Protein AF-A0AA42EAP5-F1 (afdb_monomer_lite)

Foldseek 3Di:
DPVVVVVVCCVVCVVVVVVVVVCVCVVCVCVVCVLAPDVDQAPAWADWDDWDPKIKIKGFNDLAAFDQDPVRFTWTKMKMAIDPDCVLQWPWKFKEKALDDDPDHDQRIFDDDNRITMGTYGDDPDDPQNIWTKMWTAGPVGDITMDTDRCCRHRVNNDDDPDD

pLDDT: mean 83.82, std 11.98, range [40.19, 95.81]

Radius of gyration: 23.16 Å; chains: 1; bounding box: 61×30×71 Å

Structure (mmCIF, N/CA/C/O backbone):
data_AF-A0AA42EAP5-F1
#
_entry.id   AF-A0AA42EAP5-F1
#
loop_
_atom_site.group_PDB
_atom_site.id
_atom_site.type_symbol
_atom_site.label_atom_id
_atom_site.label_alt_id
_atom_site.label_comp_id
_atom_site.label_asym_id
_atom_site.label_entity_id
_atom_site.label_seq_id
_atom_site.pdbx_PDB_ins_code
_atom_site.Cartn_x
_atom_site.Cartn_y
_atom_site.Cartn_z
_atom_site.occupancy
_atom_site.B_iso_or_equiv
_atom_site.auth_seq_id
_atom_site.auth_comp_id
_atom_site.auth_asym_id
_atom_site.auth_atom_id
_atom_site.pdbx_PDB_model_num
ATOM 1 N N . MET A 1 1 ? 39.721 9.979 -52.968 1.00 49.59 1 MET A N 1
ATOM 2 C CA . MET A 1 1 ? 39.169 8.649 -53.346 1.00 49.59 1 MET A CA 1
ATOM 3 C C . MET A 1 1 ? 38.695 7.793 -52.144 1.00 49.59 1 MET A C 1
ATOM 5 O O . MET A 1 1 ? 38.645 6.573 -52.257 1.00 49.59 1 MET A O 1
ATOM 9 N N . ARG A 1 2 ? 38.282 8.380 -51.002 1.00 55.50 2 ARG A N 1
ATOM 10 C CA . ARG A 1 2 ? 37.823 7.635 -49.799 1.00 55.50 2 ARG A CA 1
ATOM 11 C C . ARG A 1 2 ? 36.290 7.606 -49.622 1.00 55.50 2 ARG A C 1
ATOM 13 O O . ARG A 1 2 ? 35.770 6.704 -48.969 1.00 55.50 2 ARG A O 1
ATOM 20 N N . ASP A 1 3 ? 35.559 8.497 -50.290 1.00 59.34 3 ASP A N 1
ATOM 21 C CA . ASP A 1 3 ? 34.136 8.767 -49.996 1.00 59.34 3 ASP A CA 1
ATOM 22 C C . ASP A 1 3 ? 33.163 7.745 -50.610 1.00 59.34 3 ASP A C 1
ATOM 24 O O . ASP A 1 3 ? 32.084 7.471 -50.075 1.00 59.34 3 ASP A O 1
ATOM 28 N N . GLY A 1 4 ? 33.559 7.115 -51.722 1.00 62.12 4 GLY A N 1
ATOM 29 C CA . GLY A 1 4 ? 32.735 6.131 -52.432 1.00 62.12 4 GLY A CA 1
ATOM 30 C C . GLY A 1 4 ? 32.581 4.801 -51.685 1.00 62.12 4 GLY A C 1
ATOM 31 O O . GLY A 1 4 ? 31.512 4.190 -51.726 1.00 62.12 4 GLY A O 1
ATOM 32 N N . ARG A 1 5 ? 33.622 4.365 -50.959 1.00 68.94 5 ARG A N 1
ATOM 33 C CA . ARG A 1 5 ? 33.595 3.135 -50.147 1.00 68.94 5 ARG A CA 1
ATOM 34 C C . ARG A 1 5 ? 32.702 3.306 -48.921 1.00 68.94 5 ARG A C 1
ATOM 36 O O . ARG A 1 5 ? 31.860 2.446 -48.676 1.00 68.94 5 ARG A O 1
ATOM 43 N N . TRP A 1 6 ? 32.812 4.440 -48.228 1.00 70.19 6 TRP A N 1
ATOM 44 C CA . TRP A 1 6 ? 31.997 4.755 -47.051 1.00 70.19 6 TRP A CA 1
ATOM 45 C C . TRP A 1 6 ? 30.499 4.808 -47.375 1.00 70.19 6 TRP A C 1
ATOM 47 O O . TRP A 1 6 ? 29.697 4.143 -46.726 1.00 70.19 6 TRP A O 1
ATOM 57 N N . ARG A 1 7 ? 30.112 5.489 -48.463 1.00 72.62 7 ARG A N 1
ATOM 58 C CA . ARG A 1 7 ? 28.712 5.527 -48.927 1.00 72.62 7 ARG A CA 1
ATOM 59 C C . ARG A 1 7 ? 28.154 4.153 -49.317 1.00 72.62 7 ARG A C 1
ATOM 61 O O . ARG A 1 7 ? 26.952 3.925 -49.176 1.00 72.62 7 ARG A O 1
ATOM 68 N N . ARG A 1 8 ? 28.993 3.244 -49.827 1.00 72.00 8 ARG A N 1
ATOM 69 C CA . ARG A 1 8 ? 28.589 1.885 -50.232 1.00 72.00 8 ARG A CA 1
ATOM 70 C C . ARG A 1 8 ? 28.442 0.958 -49.019 1.00 72.00 8 ARG A C 1
ATOM 72 O O . ARG A 1 8 ? 27.458 0.227 -48.944 1.00 72.00 8 ARG A O 1
ATOM 79 N N . LEU A 1 9 ? 29.363 1.051 -48.057 1.00 74.62 9 LEU A N 1
ATOM 80 C CA . LEU A 1 9 ? 29.277 0.386 -46.750 1.00 74.62 9 LEU A CA 1
ATOM 81 C C . LEU A 1 9 ? 28.051 0.869 -45.959 1.00 74.62 9 LEU A C 1
ATOM 83 O O . LEU A 1 9 ? 27.274 0.046 -45.492 1.00 74.62 9 LEU A O 1
ATOM 87 N N . TRP A 1 10 ? 27.788 2.178 -45.920 1.00 76.75 10 TRP A N 1
ATOM 88 C CA . TRP A 1 10 ? 26.608 2.756 -45.264 1.00 76.75 10 TRP A CA 1
ATOM 89 C C . TRP A 1 10 ? 25.283 2.264 -45.864 1.00 76.75 10 TRP A C 1
ATOM 91 O O . TRP A 1 10 ? 24.391 1.813 -45.147 1.00 76.75 10 TRP A O 1
ATOM 101 N N . ARG A 1 11 ? 25.146 2.294 -47.198 1.00 72.25 11 ARG A N 1
ATOM 102 C CA . ARG A 1 11 ? 23.927 1.813 -47.872 1.00 72.25 11 ARG A CA 1
ATOM 103 C C . ARG A 1 11 ? 23.678 0.319 -47.683 1.00 72.25 11 ARG A C 1
ATOM 105 O O . ARG A 1 11 ? 22.520 -0.085 -47.719 1.00 72.25 11 ARG A O 1
ATOM 112 N N . ARG A 1 12 ? 24.732 -0.477 -47.492 1.00 73.50 12 ARG A N 1
ATOM 113 C CA . ARG A 1 12 ? 24.632 -1.913 -47.208 1.00 73.50 12 ARG A CA 1
ATOM 114 C C . ARG A 1 12 ? 24.284 -2.168 -45.739 1.00 7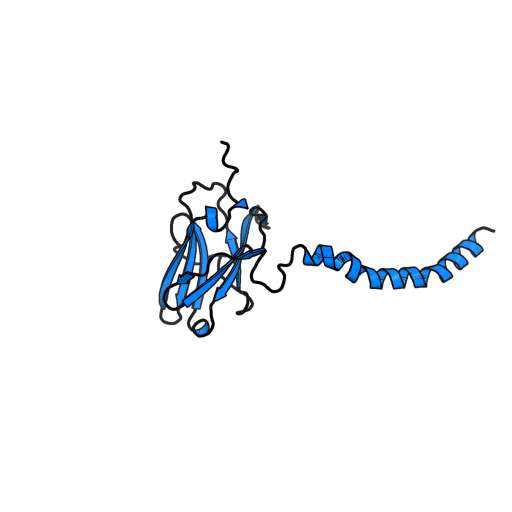3.50 12 ARG A C 1
ATOM 116 O O . ARG A 1 12 ? 23.416 -2.984 -45.460 1.00 73.50 12 ARG A O 1
ATOM 123 N N . SER A 1 13 ? 24.892 -1.423 -44.819 1.00 76.38 13 SER A N 1
ATOM 124 C CA . SER A 1 13 ? 24.732 -1.638 -43.377 1.00 76.38 13 SER A CA 1
ATOM 125 C C . SER A 1 13 ? 23.490 -0.992 -42.760 1.00 76.38 13 SER A C 1
ATOM 127 O O . SER A 1 13 ? 23.062 -1.423 -41.693 1.00 76.38 13 SER A O 1
ATOM 129 N N . ARG A 1 14 ? 22.847 -0.020 -43.425 1.00 79.94 14 ARG A N 1
ATOM 130 C CA . ARG A 1 14 ? 21.625 0.629 -42.904 1.00 79.94 14 ARG A CA 1
ATOM 131 C C . ARG A 1 14 ? 20.473 -0.346 -42.635 1.00 79.94 14 ARG A C 1
ATOM 133 O O . ARG A 1 14 ? 19.681 -0.104 -41.734 1.00 79.94 14 ARG A O 1
ATOM 140 N N . TYR A 1 15 ? 20.377 -1.442 -43.389 1.00 78.69 15 TYR A N 1
ATOM 141 C CA . TYR A 1 15 ? 19.328 -2.450 -43.195 1.00 78.69 15 TYR A CA 1
ATOM 142 C C . TYR A 1 15 ? 19.566 -3.280 -41.931 1.00 78.69 15 TYR A C 1
ATOM 144 O O . TYR A 1 15 ? 18.625 -3.559 -41.197 1.00 78.69 15 TYR A O 1
ATOM 152 N N . HIS A 1 16 ? 20.829 -3.586 -41.625 1.00 81.44 16 HIS A N 1
ATOM 153 C CA . HIS A 1 16 ? 21.208 -4.239 -40.373 1.00 81.44 16 HIS A CA 1
ATOM 154 C C . HIS A 1 16 ? 20.975 -3.321 -39.170 1.00 81.44 16 HIS A C 1
ATOM 156 O O . HIS A 1 16 ? 20.516 -3.791 -38.138 1.00 81.44 16 HIS A O 1
ATOM 162 N N . LEU A 1 17 ? 21.204 -2.012 -39.325 1.00 81.69 17 LEU A N 1
ATOM 163 C CA . LEU A 1 17 ? 20.927 -1.019 -38.283 1.00 81.69 17 LEU A CA 1
ATOM 164 C C . LEU A 1 17 ? 19.423 -0.914 -37.971 1.00 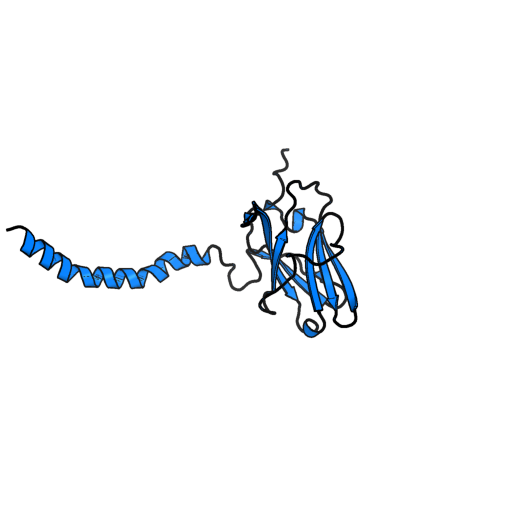81.69 17 LEU A C 1
ATOM 166 O O . LEU A 1 17 ? 19.045 -0.889 -36.807 1.00 81.69 17 LEU A O 1
ATOM 170 N N . ASN A 1 18 ? 18.563 -0.936 -38.998 1.00 83.31 18 ASN A N 1
ATOM 171 C CA . ASN A 1 18 ? 17.106 -1.002 -38.815 1.00 83.31 18 ASN A CA 1
ATOM 172 C C . ASN A 1 18 ? 16.664 -2.325 -38.168 1.00 83.31 18 ASN A C 1
ATOM 174 O O . ASN A 1 18 ? 15.819 -2.319 -37.280 1.00 83.31 18 ASN A O 1
ATOM 178 N N . GLY A 1 19 ? 17.267 -3.452 -38.562 1.00 84.81 19 GLY A N 1
ATOM 179 C CA . GLY A 1 19 ? 17.022 -4.743 -37.912 1.00 84.81 19 GLY A CA 1
ATOM 180 C C . GLY A 1 19 ? 17.423 -4.748 -36.433 1.00 84.81 19 GLY A C 1
ATOM 181 O O . GLY A 1 19 ? 16.729 -5.332 -35.611 1.00 84.81 19 GLY A O 1
ATOM 182 N N . LEU A 1 20 ? 18.495 -4.039 -36.074 1.00 87.31 20 LEU A N 1
ATOM 183 C CA . LEU A 1 20 ? 18.967 -3.927 -34.693 1.00 87.31 20 LEU A CA 1
ATOM 184 C C . LEU A 1 20 ? 17.993 -3.132 -33.808 1.00 87.31 20 LEU A C 1
ATOM 186 O O . LEU A 1 20 ? 17.813 -3.476 -32.644 1.00 87.31 20 LEU A O 1
ATOM 190 N N . VAL A 1 21 ? 17.300 -2.132 -34.367 1.00 87.00 21 VAL A N 1
ATOM 191 C CA . VAL A 1 21 ? 16.227 -1.401 -33.665 1.00 87.00 21 VAL A CA 1
ATOM 192 C C . VAL A 1 21 ? 15.058 -2.327 -33.317 1.00 87.00 21 VAL A C 1
ATOM 194 O O . VAL A 1 21 ? 14.502 -2.213 -32.231 1.00 87.00 21 VAL A O 1
ATOM 197 N N . LEU A 1 22 ? 14.724 -3.293 -34.179 1.00 87.56 22 LEU A N 1
ATOM 198 C CA . LEU A 1 22 ? 13.678 -4.288 -33.897 1.00 87.56 22 LEU A CA 1
ATOM 199 C C . LEU A 1 22 ? 14.085 -5.295 -32.810 1.00 87.56 22 LEU A C 1
ATOM 201 O O . LEU A 1 22 ? 13.218 -5.891 -32.175 1.00 87.56 22 LEU A O 1
ATOM 205 N N . LEU A 1 23 ? 15.388 -5.470 -32.573 1.00 89.94 23 LEU A N 1
ATOM 206 C CA . LEU A 1 23 ? 15.915 -6.293 -31.481 1.00 89.94 23 LEU A CA 1
ATOM 207 C C . LEU A 1 23 ? 16.024 -5.525 -30.159 1.00 89.94 23 LEU A C 1
ATOM 209 O O . LEU A 1 23 ? 16.127 -6.154 -29.108 1.00 89.94 23 LEU A O 1
ATOM 213 N N . ALA A 1 24 ? 15.974 -4.190 -30.183 1.00 87.44 24 ALA A N 1
ATOM 214 C CA . ALA A 1 24 ? 16.073 -3.380 -28.974 1.00 87.44 24 ALA A CA 1
ATOM 215 C C . ALA A 1 24 ? 14.968 -3.701 -27.946 1.00 87.44 24 ALA A C 1
ATOM 217 O O . ALA A 1 24 ? 15.319 -3.894 -26.784 1.00 87.44 24 ALA A O 1
ATOM 218 N N . PRO A 1 25 ? 13.677 -3.866 -28.319 1.00 83.88 25 PRO A N 1
ATOM 219 C CA . PRO A 1 25 ? 12.647 -4.288 -27.376 1.00 83.88 25 PRO A CA 1
ATOM 220 C C . PRO A 1 25 ? 12.982 -5.611 -26.695 1.00 83.88 25 PRO A C 1
ATOM 222 O O . PRO A 1 25 ? 12.856 -5.678 -25.482 1.00 83.88 25 PRO A O 1
ATOM 225 N N . LEU A 1 26 ? 13.465 -6.618 -27.438 1.00 87.00 26 LEU A N 1
ATOM 226 C CA . LEU A 1 26 ? 13.849 -7.944 -26.924 1.00 87.00 26 LEU A CA 1
ATOM 227 C C . LEU A 1 26 ? 15.063 -7.889 -25.989 1.00 87.00 26 LEU A C 1
ATOM 229 O O . LEU A 1 26 ? 15.107 -8.587 -24.983 1.00 87.00 26 LEU A O 1
ATOM 233 N N . ALA A 1 27 ? 16.049 -7.050 -26.309 1.00 84.75 27 ALA A N 1
ATOM 234 C CA . ALA A 1 27 ? 17.242 -6.874 -25.487 1.00 84.75 27 ALA A CA 1
ATOM 235 C C . ALA A 1 27 ? 16.957 -6.085 -24.197 1.00 84.75 27 ALA A C 1
ATOM 237 O O . ALA A 1 27 ? 17.576 -6.339 -23.167 1.00 84.75 27 ALA A O 1
ATOM 238 N N . LEU A 1 28 ? 16.017 -5.138 -24.247 1.00 85.00 28 LEU A N 1
ATOM 239 C CA . LEU A 1 28 ? 15.630 -4.301 -23.112 1.00 85.00 28 LEU A CA 1
ATOM 240 C C . LEU A 1 28 ? 14.492 -4.907 -22.284 1.00 85.0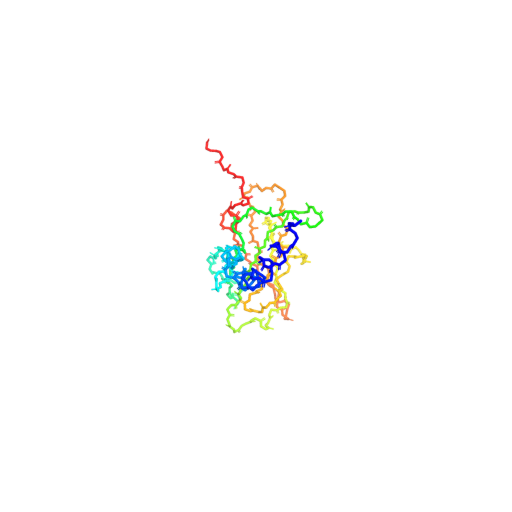0 28 LEU A C 1
ATOM 242 O O . LEU A 1 28 ? 14.312 -4.498 -21.141 1.00 85.00 28 LEU A O 1
ATOM 246 N N . THR A 1 29 ? 13.747 -5.890 -22.811 1.00 79.56 29 THR A N 1
ATOM 247 C CA . THR A 1 29 ? 12.641 -6.531 -22.075 1.00 79.56 29 THR A CA 1
ATOM 248 C C . THR A 1 29 ? 13.092 -7.104 -20.733 1.00 79.56 29 THR A C 1
ATOM 250 O O . THR A 1 29 ? 12.397 -6.860 -19.759 1.00 79.56 29 THR A O 1
ATOM 253 N N . PRO A 1 30 ? 14.232 -7.816 -20.619 1.00 74.12 30 PRO A N 1
ATOM 254 C CA . PRO A 1 30 ? 14.688 -8.350 -19.339 1.00 74.12 30 PRO A CA 1
ATOM 255 C C . PRO A 1 30 ? 14.962 -7.255 -18.307 1.00 74.12 30 PRO A C 1
ATOM 257 O O . PRO A 1 30 ? 14.622 -7.426 -17.147 1.00 74.12 30 PRO A O 1
ATOM 260 N N . VAL A 1 31 ? 15.523 -6.117 -18.731 1.00 75.06 31 VAL A N 1
ATOM 261 C CA . VAL A 1 31 ? 15.768 -4.960 -17.853 1.00 75.06 31 VAL A CA 1
ATOM 262 C C . VAL A 1 31 ? 14.449 -4.306 -17.446 1.00 75.06 31 VAL A C 1
ATOM 264 O O . VAL A 1 31 ? 14.251 -3.992 -16.280 1.00 75.06 31 VAL A O 1
ATOM 267 N N . TYR A 1 32 ? 13.525 -4.146 -18.394 1.00 64.50 32 TYR A N 1
ATOM 268 C CA . TYR A 1 32 ? 12.201 -3.579 -18.144 1.00 64.50 32 TYR A CA 1
ATOM 269 C C . TYR A 1 32 ? 11.343 -4.466 -17.232 1.00 64.50 32 TYR A C 1
ATOM 271 O O . TYR A 1 32 ? 10.608 -3.962 -16.391 1.00 64.50 32 TYR A O 1
ATOM 279 N N . LEU A 1 33 ? 11.439 -5.787 -17.389 1.00 66.06 33 LEU A N 1
ATOM 280 C CA . LEU A 1 33 ? 10.681 -6.762 -16.612 1.00 66.06 33 LEU A CA 1
ATOM 281 C C . LEU A 1 33 ? 11.348 -7.128 -15.284 1.00 66.06 33 LEU A C 1
ATOM 283 O O . LEU A 1 33 ? 10.659 -7.656 -14.422 1.00 66.06 33 LEU A O 1
ATOM 287 N N . ALA A 1 34 ? 12.641 -6.855 -15.087 1.00 63.47 34 ALA A N 1
ATOM 288 C CA . ALA A 1 34 ? 13.324 -7.139 -13.822 1.00 63.47 34 ALA A CA 1
ATOM 289 C C . ALA A 1 34 ? 12.691 -6.398 -12.631 1.00 63.47 34 ALA A C 1
ATOM 291 O O . ALA A 1 34 ? 12.661 -6.942 -11.531 1.00 63.47 34 ALA A O 1
ATOM 292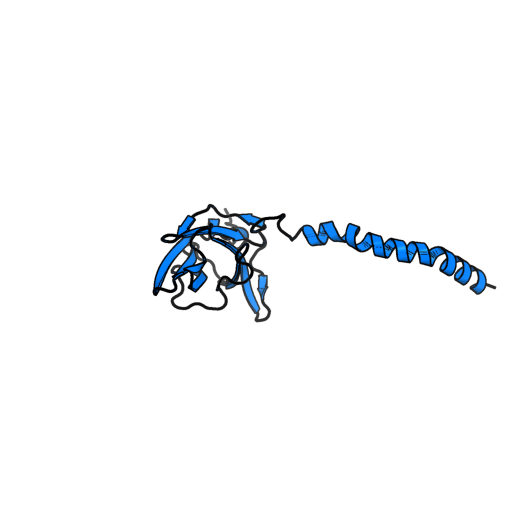 N N . ASP A 1 35 ? 12.147 -5.202 -12.875 1.00 54.72 35 ASP A N 1
ATOM 293 C CA . ASP A 1 35 ? 11.442 -4.379 -11.880 1.00 54.72 35 ASP A CA 1
ATOM 294 C C . ASP A 1 35 ? 9.912 -4.491 -11.967 1.00 54.72 35 ASP A C 1
ATOM 296 O O . ASP A 1 35 ? 9.186 -3.888 -11.175 1.00 54.72 35 ASP A O 1
ATOM 300 N N . GLN A 1 36 ? 9.392 -5.260 -12.928 1.00 54.00 36 GLN A N 1
ATOM 301 C CA . GLN A 1 36 ? 7.970 -5.565 -12.986 1.00 54.00 36 GLN A CA 1
ATOM 302 C C . GLN A 1 36 ? 7.751 -6.899 -12.281 1.00 54.00 36 GLN A C 1
ATOM 304 O O . GLN A 1 36 ? 8.217 -7.930 -12.769 1.00 54.00 36 GLN A O 1
ATOM 309 N N . PRO A 1 37 ? 7.016 -6.936 -11.161 1.00 52.00 37 PRO A N 1
ATOM 310 C CA . PRO A 1 37 ? 6.572 -8.211 -10.644 1.00 52.00 37 PRO A CA 1
ATOM 311 C C . PRO A 1 37 ? 5.768 -8.895 -11.757 1.00 52.00 37 PRO A C 1
ATOM 313 O O . PRO A 1 37 ? 4.788 -8.342 -12.262 1.00 52.00 37 PRO A O 1
ATOM 316 N N . VAL A 1 38 ? 6.236 -10.077 -12.176 1.00 49.66 38 VAL A N 1
ATOM 317 C CA . VAL A 1 38 ? 5.472 -11.101 -12.916 1.00 49.66 38 VAL A CA 1
ATOM 318 C C . VAL A 1 38 ? 3.998 -11.070 -12.495 1.00 49.66 38 VAL A C 1
ATOM 320 O O . VAL A 1 38 ? 3.766 -10.786 -11.323 1.00 49.66 38 VAL A O 1
ATOM 323 N N . PRO A 1 39 ? 3.011 -11.356 -13.378 1.00 56.34 39 PRO A N 1
ATOM 324 C CA . PRO A 1 39 ? 1.582 -11.142 -13.108 1.00 56.34 39 PRO A CA 1
ATOM 325 C C . PRO A 1 39 ? 1.214 -11.491 -11.661 1.00 56.34 39 PRO A C 1
ATOM 327 O O . PRO A 1 39 ? 1.171 -12.655 -11.271 1.00 56.34 39 PRO A O 1
ATOM 330 N N . GLY A 1 40 ? 1.066 -10.444 -10.850 1.00 69.88 40 GLY A N 1
ATOM 331 C CA . GLY A 1 40 ? 1.265 -10.522 -9.410 1.00 69.88 40 GLY A CA 1
ATOM 332 C C . GLY A 1 40 ? 1.196 -9.133 -8.782 1.00 69.88 40 GLY A C 1
ATOM 333 O O . GLY A 1 40 ? 1.315 -8.109 -9.455 1.00 69.88 40 GLY A O 1
ATOM 334 N N . LEU A 1 41 ? 0.910 -9.097 -7.484 1.00 82.81 41 LEU A N 1
ATOM 335 C CA . LEU A 1 41 ? 0.568 -7.863 -6.782 1.00 82.81 41 LEU A CA 1
ATOM 336 C C . LEU A 1 41 ? 1.794 -6.948 -6.589 1.00 82.81 41 LEU A C 1
ATOM 338 O O . LEU A 1 41 ? 1.693 -5.733 -6.738 1.00 82.81 41 LEU A O 1
ATOM 342 N N . GLY A 1 42 ? 2.966 -7.533 -6.344 1.00 85.81 42 GLY A N 1
ATOM 343 C CA . GLY A 1 42 ? 4.213 -6.837 -6.034 1.00 85.81 42 GLY A CA 1
ATOM 344 C C . GLY A 1 42 ? 5.394 -7.810 -5.976 1.00 85.81 42 GLY A C 1
ATOM 345 O O . GLY A 1 42 ? 5.197 -9.018 -6.117 1.00 85.81 42 GLY A O 1
ATOM 346 N N . ALA A 1 43 ? 6.607 -7.298 -5.756 1.00 87.00 43 ALA A N 1
ATOM 347 C CA . ALA A 1 43 ? 7.819 -8.103 -5.588 1.00 87.00 43 ALA A CA 1
ATOM 348 C C . ALA A 1 43 ? 7.764 -9.014 -4.350 1.00 87.00 43 ALA A C 1
ATOM 350 O O . ALA A 1 43 ? 8.311 -10.117 -4.362 1.00 87.00 43 ALA A O 1
ATOM 351 N N . ARG A 1 44 ? 7.080 -8.578 -3.283 1.00 88.06 44 ARG A N 1
ATOM 352 C CA . ARG A 1 44 ? 6.888 -9.381 -2.072 1.00 88.06 44 ARG A CA 1
ATOM 353 C C . ARG A 1 44 ? 5.458 -9.287 -1.569 1.00 88.06 44 ARG A C 1
ATOM 355 O O . ARG A 1 44 ? 5.015 -8.232 -1.131 1.00 88.06 44 ARG A O 1
ATOM 362 N N . VAL A 1 45 ? 4.756 -10.415 -1.607 1.00 89.69 45 VAL A N 1
ATOM 363 C CA . VAL A 1 45 ? 3.375 -10.537 -1.131 1.00 89.69 45 VAL A CA 1
ATOM 364 C C . VAL A 1 45 ? 3.366 -10.819 0.369 1.00 89.69 45 VAL A C 1
ATOM 366 O O . VAL A 1 45 ? 4.074 -11.704 0.851 1.00 89.69 45 VAL A O 1
ATOM 369 N N . LEU A 1 46 ? 2.569 -10.050 1.101 1.00 90.38 46 LEU A N 1
ATOM 370 C CA . LEU A 1 46 ? 2.312 -10.236 2.523 1.00 90.38 46 LEU A CA 1
ATOM 371 C C . LEU A 1 46 ? 1.207 -11.281 2.722 1.00 90.38 46 LEU A C 1
ATOM 373 O O . LEU A 1 46 ? 0.342 -11.429 1.852 1.00 90.38 46 LEU A O 1
ATOM 377 N N . PRO A 1 47 ? 1.198 -11.992 3.863 1.00 89.19 47 PRO A N 1
ATOM 378 C CA . PRO A 1 47 ? 0.101 -12.871 4.226 1.00 89.19 47 PRO A CA 1
ATOM 379 C C . PRO A 1 47 ? -1.238 -12.143 4.136 1.00 89.19 47 PRO A C 1
ATOM 381 O O . PRO A 1 47 ? -1.382 -11.008 4.603 1.00 89.19 47 PRO A O 1
ATOM 384 N N . GLU A 1 48 ? -2.208 -12.822 3.536 1.00 91.06 48 GLU A N 1
ATOM 385 C CA . GLU A 1 48 ? -3.577 -12.341 3.434 1.00 91.06 48 GLU A CA 1
ATOM 386 C C . GLU A 1 48 ? -4.172 -12.109 4.829 1.00 91.06 48 GLU A C 1
ATOM 388 O O . GLU A 1 48 ? -3.962 -12.905 5.749 1.00 91.06 48 GLU A O 1
ATOM 393 N N . ARG A 1 49 ? -4.908 -11.005 4.996 1.00 93.44 49 ARG A N 1
ATOM 394 C CA . ARG A 1 49 ? -5.583 -10.669 6.256 1.00 93.44 49 ARG A CA 1
ATOM 395 C C . ARG A 1 49 ? -7.008 -10.196 6.011 1.00 93.44 49 ARG A C 1
ATOM 397 O O . ARG A 1 49 ? -7.328 -9.645 4.958 1.00 93.44 49 ARG A O 1
ATOM 404 N N . ALA A 1 50 ? -7.860 -10.400 7.009 1.00 94.12 50 ALA A N 1
ATOM 405 C CA . ALA A 1 50 ? -9.204 -9.840 7.029 1.00 94.12 50 ALA A CA 1
ATOM 406 C C . ALA A 1 50 ? -9.178 -8.431 7.637 1.00 94.12 50 ALA A C 1
ATOM 408 O O . ALA A 1 50 ? -8.540 -8.221 8.663 1.00 94.12 50 ALA A O 1
ATOM 409 N N . VAL A 1 51 ? -9.897 -7.491 7.029 1.00 93.38 51 VAL A N 1
ATOM 410 C CA . VAL A 1 51 ? -10.150 -6.134 7.525 1.00 93.38 51 VAL A CA 1
ATOM 411 C C . VAL A 1 51 ? -11.660 -5.912 7.548 1.00 93.38 51 VAL A C 1
ATOM 413 O O . VAL A 1 51 ? -12.299 -5.658 6.526 1.00 93.38 51 VAL A O 1
ATOM 416 N N . GLY A 1 52 ? -12.258 -6.113 8.723 1.00 91.94 52 GLY A N 1
ATOM 417 C CA . GLY A 1 52 ? -13.712 -6.180 8.851 1.00 91.94 52 GLY A CA 1
ATOM 418 C C . GLY A 1 52 ? -14.303 -7.299 7.975 1.00 91.94 52 GLY A C 1
ATOM 419 O O . GLY A 1 52 ? -13.853 -8.440 8.078 1.00 91.94 52 GLY A O 1
ATOM 420 N N . PRO A 1 53 ? -15.290 -7.006 7.105 1.00 91.88 53 PRO A N 1
ATOM 421 C CA . PRO A 1 53 ? -15.905 -7.992 6.215 1.00 91.88 53 PRO A CA 1
ATOM 422 C C . PRO A 1 53 ? -15.118 -8.225 4.913 1.00 91.88 53 PRO A C 1
ATOM 424 O O . PRO A 1 53 ? -15.603 -8.935 4.031 1.00 91.88 53 PRO A O 1
ATOM 427 N N . PHE A 1 54 ? -13.962 -7.580 4.740 1.00 92.62 54 PHE A N 1
ATOM 428 C CA . PHE A 1 54 ? -13.146 -7.681 3.534 1.00 92.62 54 PHE A CA 1
ATOM 429 C C . PHE A 1 54 ? -11.905 -8.521 3.792 1.00 92.62 54 PHE A C 1
ATOM 431 O O . PHE A 1 54 ? -11.349 -8.510 4.886 1.00 92.62 54 PHE A O 1
ATOM 438 N N . THR A 1 55 ? -11.419 -9.175 2.747 1.00 92.81 55 THR A N 1
ATOM 439 C CA . THR A 1 55 ? -10.118 -9.838 2.755 1.00 92.81 55 THR A CA 1
ATOM 440 C C . THR A 1 55 ? -9.190 -9.093 1.814 1.00 92.81 55 THR A C 1
ATOM 442 O O . THR A 1 55 ? -9.598 -8.730 0.707 1.00 92.81 55 THR A O 1
ATOM 445 N N . VAL A 1 56 ? -7.961 -8.847 2.256 1.00 93.38 56 VAL A N 1
ATOM 446 C CA . VAL A 1 56 ? -6.959 -8.098 1.504 1.00 93.38 56 VAL A CA 1
ATOM 447 C C . VAL A 1 56 ? -5.669 -8.898 1.388 1.00 93.38 56 VAL A C 1
ATOM 449 O O . VAL A 1 56 ? -5.122 -9.403 2.370 1.00 93.38 56 VAL A O 1
ATOM 452 N N . THR A 1 57 ? -5.161 -8.973 0.165 1.00 92.69 57 THR A N 1
ATOM 453 C CA . THR A 1 57 ? -3.767 -9.308 -0.099 1.00 92.69 57 THR A CA 1
ATOM 454 C C . THR A 1 57 ? -3.017 -7.999 -0.321 1.00 92.69 57 THR A C 1
ATOM 456 O O . THR A 1 57 ? -3.459 -7.177 -1.125 1.00 92.69 57 THR A O 1
ATOM 459 N N . LEU A 1 58 ? -1.896 -7.802 0.371 1.00 93.75 58 LEU A N 1
ATOM 460 C CA . LEU A 1 58 ? -1.019 -6.638 0.224 1.00 93.75 58 LEU A CA 1
ATOM 461 C C . LEU A 1 58 ? 0.350 -7.095 -0.290 1.00 93.75 58 LEU A C 1
ATOM 463 O O . LEU A 1 58 ? 0.766 -8.220 -0.022 1.00 93.75 58 LEU A O 1
ATOM 467 N N . ALA A 1 59 ? 1.058 -6.250 -1.028 1.00 92.56 59 ALA A N 1
ATOM 468 C CA . ALA A 1 59 ? 2.414 -6.526 -1.472 1.00 92.56 59 ALA A CA 1
ATOM 469 C C . ALA A 1 59 ? 3.269 -5.260 -1.511 1.00 92.56 59 ALA A C 1
ATOM 471 O O . ALA A 1 59 ? 2.790 -4.185 -1.871 1.00 92.56 59 ALA A O 1
ATOM 472 N N . GLU A 1 60 ? 4.555 -5.412 -1.203 1.00 92.31 60 GLU A N 1
ATOM 473 C CA . GLU A 1 60 ? 5.574 -4.423 -1.548 1.00 92.31 60 GLU A CA 1
ATOM 474 C C . GLU A 1 60 ? 5.756 -4.437 -3.069 1.00 92.31 60 GLU A C 1
ATOM 476 O O . GLU A 1 60 ? 6.000 -5.500 -3.651 1.00 92.31 60 GLU A O 1
ATOM 481 N N . VAL A 1 61 ? 5.648 -3.280 -3.730 1.00 90.56 61 VAL A N 1
ATOM 482 C CA . VAL A 1 61 ? 5.874 -3.194 -5.185 1.00 90.56 61 VAL A CA 1
ATOM 483 C C . VAL A 1 61 ? 7.326 -3.527 -5.512 1.00 90.56 61 VAL A C 1
ATOM 485 O O . VAL A 1 61 ? 7.573 -4.293 -6.439 1.00 90.56 61 VAL A O 1
ATOM 488 N N . SER A 1 62 ? 8.257 -3.026 -4.698 1.00 87.56 62 SER A N 1
ATOM 489 C CA . SER A 1 62 ? 9.687 -3.318 -4.762 1.00 87.56 62 SER A CA 1
ATOM 490 C C . SER A 1 62 ? 10.214 -3.693 -3.379 1.00 87.56 62 SER A C 1
ATOM 492 O O . SER A 1 62 ? 9.795 -3.133 -2.364 1.00 87.56 62 SER A O 1
ATOM 494 N N . THR A 1 63 ? 11.172 -4.618 -3.335 1.00 87.81 63 THR A N 1
ATOM 495 C CA . THR A 1 63 ? 11.911 -4.959 -2.113 1.00 87.81 63 THR A CA 1
ATOM 496 C C . THR A 1 63 ? 13.034 -3.969 -1.806 1.00 87.81 63 THR A C 1
ATOM 498 O O . THR A 1 63 ? 13.734 -4.155 -0.815 1.00 87.81 63 THR A O 1
ATOM 501 N N . ALA A 1 64 ? 13.230 -2.920 -2.607 1.00 88.94 64 ALA A N 1
ATOM 502 C CA . ALA A 1 64 ? 14.187 -1.859 -2.310 1.00 88.94 64 ALA A CA 1
ATOM 503 C C . ALA A 1 64 ? 13.788 -1.048 -1.049 1.00 88.94 64 ALA A C 1
ATOM 505 O O . ALA A 1 64 ? 12.623 -1.086 -0.616 1.00 88.94 64 ALA A O 1
ATOM 506 N N . PRO A 1 65 ? 14.739 -0.320 -0.431 1.00 89.62 65 PRO A N 1
ATOM 507 C CA . PRO A 1 65 ? 14.429 0.671 0.598 1.00 89.62 65 PRO A CA 1
ATOM 508 C C . PRO A 1 65 ? 13.474 1.768 0.079 1.00 89.62 65 PRO A C 1
ATOM 510 O O . PRO A 1 65 ? 13.362 1.948 -1.136 1.00 89.62 65 PRO A O 1
ATOM 513 N N . PRO A 1 66 ? 12.802 2.528 0.970 1.00 92.00 66 PRO A N 1
ATOM 514 C CA . PRO A 1 66 ? 11.984 3.676 0.584 1.00 92.00 66 PRO A CA 1
ATOM 515 C C . PRO A 1 66 ? 12.773 4.652 -0.290 1.00 92.00 66 PRO A C 1
ATOM 517 O O . PRO A 1 66 ? 13.890 5.040 0.068 1.00 92.00 66 PRO A O 1
ATOM 520 N N . ARG A 1 67 ? 12.184 5.038 -1.421 1.00 91.31 67 ARG A N 1
ATOM 521 C CA . ARG A 1 67 ? 12.775 5.981 -2.375 1.00 91.31 67 ARG A CA 1
ATOM 522 C C . ARG A 1 67 ? 12.488 7.415 -1.948 1.00 91.31 67 ARG A C 1
ATOM 524 O O . ARG A 1 67 ? 11.511 7.673 -1.250 1.00 91.31 67 ARG A O 1
ATOM 531 N N . THR A 1 68 ? 13.316 8.346 -2.396 1.00 91.56 68 THR A N 1
ATOM 532 C CA . THR A 1 68 ? 13.012 9.775 -2.303 1.00 91.56 68 THR A CA 1
ATOM 533 C C . THR A 1 68 ? 11.986 10.136 -3.375 1.00 91.56 68 THR A C 1
ATOM 535 O O . THR A 1 68 ? 12.135 9.732 -4.532 1.00 91.56 68 THR A O 1
ATOM 538 N N . ASP A 1 69 ? 10.937 10.851 -2.990 1.00 87.44 69 ASP A N 1
ATOM 539 C CA . ASP A 1 69 ? 9.937 11.384 -3.907 1.00 87.44 69 ASP A CA 1
ATOM 540 C C . ASP A 1 69 ? 10.304 12.786 -4.411 1.00 87.44 69 ASP A C 1
ATOM 542 O O . ASP A 1 69 ? 11.305 13.367 -3.986 1.00 87.44 69 ASP A O 1
ATOM 546 N N . HIS A 1 70 ? 9.507 13.342 -5.324 1.00 84.75 70 HIS A N 1
ATOM 547 C CA . HIS A 1 70 ? 9.775 14.648 -5.937 1.00 84.75 70 HIS A CA 1
ATOM 548 C C . HIS A 1 70 ? 9.895 15.802 -4.926 1.00 84.75 70 HIS A C 1
ATOM 550 O O . HIS A 1 70 ? 10.687 16.715 -5.153 1.00 84.75 70 HIS A O 1
ATOM 556 N N . ASP A 1 71 ? 9.183 15.727 -3.799 1.00 85.38 71 ASP A N 1
ATOM 557 C CA . ASP A 1 71 ? 9.222 16.732 -2.725 1.00 85.38 71 ASP A CA 1
ATOM 558 C C . ASP A 1 71 ? 10.309 16.458 -1.671 1.00 85.38 71 ASP A C 1
ATOM 560 O O . ASP A 1 71 ? 10.367 17.113 -0.631 1.00 85.38 71 ASP A 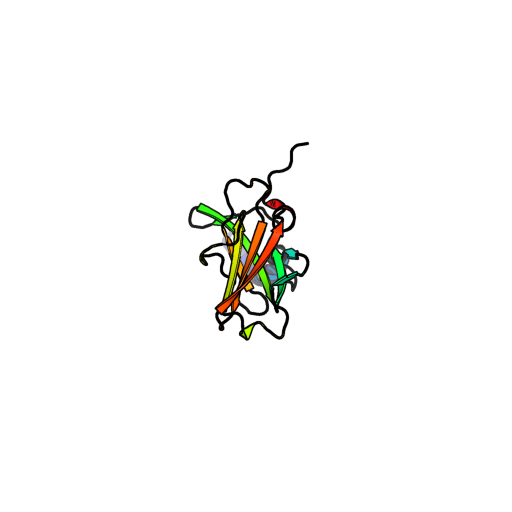O 1
ATOM 564 N N . GLY A 1 72 ? 11.186 15.479 -1.911 1.00 86.81 72 GLY A N 1
ATOM 565 C CA . GLY A 1 72 ? 12.262 15.104 -0.989 1.00 86.81 72 GLY A CA 1
ATOM 566 C C . GLY A 1 72 ? 11.826 14.184 0.157 1.00 86.81 72 GLY A C 1
ATOM 567 O O . GLY A 1 72 ? 12.681 13.680 0.884 1.00 86.81 72 GLY A O 1
ATOM 568 N N . GLY A 1 73 ? 10.524 13.912 0.297 1.00 89.38 73 GLY A N 1
ATOM 569 C CA . GLY A 1 73 ? 9.993 12.934 1.246 1.00 89.38 73 GLY A CA 1
ATOM 570 C C . GLY A 1 73 ? 10.415 11.502 0.908 1.00 89.38 73 GLY A C 1
ATOM 571 O O . GLY A 1 73 ? 10.716 11.178 -0.241 1.00 89.38 73 GLY A O 1
ATOM 572 N N . ARG A 1 74 ? 10.443 10.615 1.906 1.00 92.50 74 ARG A N 1
ATOM 573 C CA . ARG A 1 74 ? 10.665 9.180 1.679 1.00 92.50 74 ARG A CA 1
ATOM 574 C C . ARG A 1 74 ? 9.327 8.494 1.462 1.00 92.50 74 ARG A C 1
ATOM 576 O O . ARG A 1 74 ? 8.432 8.636 2.287 1.00 92.50 74 ARG A O 1
ATOM 583 N N . VAL A 1 75 ? 9.211 7.705 0.403 1.00 93.12 75 VAL A N 1
ATOM 584 C CA . VAL A 1 75 ? 7.990 6.964 0.071 1.00 93.12 75 VAL A CA 1
ATOM 585 C C . VAL A 1 75 ? 8.301 5.506 -0.231 1.00 93.12 75 VAL A C 1
ATOM 587 O O . VAL A 1 75 ? 9.366 5.162 -0.757 1.00 93.12 75 VAL A O 1
ATOM 590 N N . LYS A 1 76 ? 7.359 4.626 0.106 1.00 93.31 76 LYS A N 1
ATOM 591 C CA . LYS A 1 76 ? 7.405 3.218 -0.279 1.00 93.31 76 LYS A CA 1
ATOM 592 C C . LYS A 1 76 ? 6.102 2.808 -0.949 1.00 93.31 76 LYS A C 1
ATOM 594 O O . LYS A 1 76 ? 5.015 3.066 -0.440 1.00 93.31 76 LYS A O 1
ATOM 599 N N . ASP A 1 77 ? 6.244 2.154 -2.094 1.00 93.38 77 ASP A N 1
ATOM 600 C CA . ASP A 1 77 ? 5.123 1.806 -2.955 1.00 93.38 77 ASP A CA 1
ATOM 601 C C . ASP A 1 77 ? 4.558 0.432 -2.573 1.00 93.38 77 ASP A C 1
ATOM 603 O O . ASP A 1 77 ? 5.275 -0.578 -2.541 1.00 93.38 77 ASP A O 1
ATOM 607 N N . TYR A 1 78 ? 3.253 0.389 -2.322 1.00 94.38 78 TYR A N 1
ATOM 608 C CA . TYR A 1 78 ? 2.517 -0.840 -2.036 1.00 94.38 78 TYR A CA 1
ATOM 609 C C . TYR A 1 78 ? 1.435 -1.074 -3.074 1.00 94.38 78 TYR A C 1
ATOM 611 O O . TYR A 1 78 ? 0.929 -0.144 -3.705 1.00 94.38 78 TYR A O 1
ATOM 619 N N . ALA A 1 79 ? 1.074 -2.340 -3.232 1.00 93.94 79 ALA A N 1
ATOM 620 C CA . ALA A 1 79 ? -0.058 -2.752 -4.028 1.00 93.94 79 ALA A CA 1
ATOM 621 C C . ALA A 1 79 ? -0.999 -3.625 -3.204 1.00 93.94 79 ALA A C 1
ATOM 623 O O . ALA A 1 79 ? -0.549 -4.502 -2.469 1.00 93.94 79 ALA A O 1
ATOM 624 N N . ALA A 1 80 ? -2.302 -3.419 -3.351 1.00 93.75 80 ALA A N 1
ATOM 625 C CA . ALA A 1 80 ? -3.332 -4.153 -2.633 1.00 93.75 80 ALA A CA 1
ATOM 626 C C . ALA A 1 80 ? -4.383 -4.720 -3.586 1.00 93.75 80 ALA A C 1
ATOM 628 O O . ALA A 1 80 ? -4.706 -4.140 -4.626 1.00 93.75 80 ALA A O 1
ATOM 629 N N . ARG A 1 81 ? -4.946 -5.862 -3.207 1.00 91.88 81 ARG A N 1
ATOM 630 C CA . ARG A 1 81 ? -6.105 -6.454 -3.866 1.00 91.88 81 ARG A CA 1
ATOM 631 C C . ARG A 1 81 ? -7.081 -6.920 -2.805 1.00 91.88 81 ARG A C 1
ATOM 633 O O . ARG A 1 81 ? -6.726 -7.711 -1.936 1.00 91.88 81 ARG A O 1
ATOM 640 N N . PHE A 1 82 ? -8.314 -6.444 -2.909 1.00 91.56 82 PHE A N 1
ATOM 641 C CA . PHE A 1 82 ? -9.420 -6.935 -2.099 1.00 91.56 82 PHE A CA 1
ATOM 642 C C . PHE A 1 82 ? -10.076 -8.122 -2.807 1.00 91.56 82 PHE A C 1
ATOM 644 O O . PHE A 1 82 ? -10.317 -8.061 -4.017 1.00 91.56 82 PHE A O 1
ATOM 651 N N . CYS A 1 83 ? -10.354 -9.196 -2.069 1.00 81.50 83 CYS A N 1
ATOM 652 C CA . CYS A 1 83 ? -11.030 -10.374 -2.608 1.00 81.50 83 CYS A CA 1
ATOM 653 C C . CYS A 1 83 ? -12.434 -10.027 -3.138 1.00 81.50 83 CYS A C 1
ATOM 655 O O . CYS A 1 83 ? -13.079 -9.062 -2.708 1.00 81.50 83 CYS A O 1
ATOM 657 N N . ASP A 1 84 ? -12.893 -10.805 -4.120 1.00 66.00 84 ASP A N 1
ATOM 658 C CA . ASP A 1 84 ? -14.163 -10.573 -4.807 1.00 66.00 84 ASP A CA 1
ATOM 659 C C . ASP A 1 84 ? -15.362 -10.648 -3.843 1.00 66.00 84 ASP A C 1
ATOM 661 O O . ASP A 1 84 ? -15.396 -11.462 -2.925 1.00 66.00 84 ASP A O 1
ATOM 665 N N . GLY A 1 85 ? -16.361 -9.783 -4.061 1.00 66.44 85 GLY A N 1
ATOM 666 C CA . GLY A 1 85 ? -17.644 -9.819 -3.339 1.00 66.44 85 GLY A CA 1
ATOM 667 C C . GLY A 1 85 ? -17.928 -8.661 -2.376 1.00 66.44 85 GLY A C 1
ATOM 668 O O . GLY A 1 85 ? -19.020 -8.593 -1.823 1.00 66.44 85 GLY A O 1
ATOM 669 N N . GLY A 1 86 ? -17.001 -7.714 -2.193 1.00 74.75 86 GLY A N 1
ATOM 670 C CA . GLY A 1 86 ? -17.212 -6.594 -1.261 1.00 74.75 86 GLY A CA 1
ATOM 671 C C . GLY A 1 86 ? -16.662 -5.237 -1.691 1.00 74.75 86 GLY A C 1
ATOM 672 O O . GLY A 1 86 ? -17.127 -4.228 -1.169 1.00 74.75 86 GLY A O 1
ATOM 673 N N . ARG A 1 87 ? -15.731 -5.179 -2.655 1.00 81.50 87 ARG A N 1
ATOM 674 C CA . ARG A 1 87 ? -15.001 -3.944 -3.009 1.00 81.50 87 ARG A CA 1
ATOM 675 C C . ARG A 1 87 ? -15.883 -2.744 -3.364 1.00 81.50 87 ARG A C 1
ATOM 677 O O . ARG A 1 87 ? -15.518 -1.627 -3.044 1.00 81.50 87 ARG A O 1
ATOM 684 N N . GLY A 1 88 ? -17.057 -2.961 -3.964 1.00 86.81 88 GLY A N 1
ATOM 685 C CA . GLY A 1 88 ? -17.989 -1.874 -4.296 1.00 86.81 88 GLY A CA 1
ATOM 686 C C . GLY A 1 88 ? -18.567 -1.159 -3.069 1.00 86.81 88 GLY A C 1
ATOM 687 O O . GLY A 1 88 ? -19.088 -0.060 -3.199 1.00 86.81 88 GLY A O 1
ATOM 688 N N . ARG A 1 89 ? -18.456 -1.762 -1.878 1.00 91.81 89 ARG A N 1
ATOM 689 C CA . ARG A 1 89 ? -18.835 -1.142 -0.603 1.00 91.81 89 ARG A CA 1
ATOM 690 C C . ARG A 1 89 ? -17.721 -0.282 -0.012 1.00 91.81 89 ARG A C 1
ATOM 692 O O . ARG A 1 89 ? -18.008 0.484 0.899 1.00 91.81 89 ARG A O 1
ATOM 699 N N . ILE A 1 90 ? -16.489 -0.406 -0.505 1.00 93.12 90 ILE A N 1
ATOM 700 C CA . ILE A 1 90 ? -15.348 0.383 -0.041 1.00 93.12 90 ILE A CA 1
ATOM 701 C C . ILE A 1 90 ? -15.441 1.769 -0.676 1.00 93.12 90 ILE A C 1
ATOM 703 O O . ILE A 1 90 ? -15.517 1.897 -1.899 1.00 93.12 90 ILE A O 1
ATOM 707 N N . ARG A 1 91 ? -15.440 2.793 0.173 1.00 92.12 91 ARG A N 1
ATOM 708 C CA . ARG A 1 91 ? -15.376 4.199 -0.218 1.00 92.12 91 ARG A CA 1
ATOM 709 C C . ARG A 1 91 ? -13.930 4.651 -0.354 1.00 92.12 91 ARG A C 1
ATOM 711 O O . ARG A 1 91 ? -13.569 5.240 -1.367 1.00 92.12 91 ARG A O 1
ATOM 718 N N . THR A 1 92 ? -13.117 4.372 0.660 1.00 93.38 92 THR A N 1
ATOM 719 C CA . THR A 1 92 ? -11.681 4.650 0.642 1.00 93.38 92 THR A CA 1
ATOM 720 C C . THR A 1 92 ? -10.919 3.563 1.386 1.00 93.38 92 THR A C 1
ATOM 722 O O . THR A 1 92 ? -11.447 2.919 2.295 1.00 93.38 92 THR A O 1
ATOM 725 N N . ALA A 1 93 ? -9.676 3.343 0.977 1.00 94.69 93 ALA A N 1
ATOM 726 C CA . ALA A 1 93 ? -8.739 2.497 1.688 1.00 94.69 93 ALA A CA 1
ATOM 727 C C . ALA A 1 93 ? -7.384 3.205 1.737 1.00 94.69 93 ALA A C 1
ATOM 729 O O . ALA A 1 93 ? -6.922 3.709 0.718 1.00 94.69 93 ALA A O 1
ATOM 730 N N . VAL A 1 94 ? -6.770 3.257 2.913 1.00 95.38 94 VAL A N 1
ATOM 731 C CA . VAL A 1 94 ? -5.595 4.089 3.206 1.00 95.38 94 VAL A CA 1
ATOM 732 C C . VAL A 1 94 ? -4.530 3.241 3.878 1.00 95.38 94 VAL A C 1
ATOM 734 O O . VAL A 1 94 ? -4.857 2.456 4.769 1.00 95.38 94 VAL A O 1
ATOM 737 N N . LEU A 1 95 ? -3.275 3.390 3.461 1.00 95.69 95 LEU A N 1
ATOM 738 C CA . LEU A 1 95 ? -2.130 2.699 4.046 1.00 95.69 95 LEU A CA 1
ATOM 739 C C . LEU A 1 95 ? -1.213 3.670 4.778 1.00 95.69 95 LEU A C 1
ATOM 741 O O . LEU A 1 95 ? -0.720 4.581 4.156 1.00 95.69 95 LEU A O 1
ATOM 745 N N . HIS A 1 96 ? -0.859 3.429 6.033 1.00 94.62 96 HIS A N 1
ATOM 746 C CA . HIS A 1 96 ? -0.048 4.377 6.805 1.00 94.62 96 HIS A CA 1
ATOM 747 C C . HIS A 1 96 ? 1.051 3.681 7.600 1.00 94.62 96 HIS A C 1
ATOM 749 O O . HIS A 1 96 ? 0.808 2.636 8.200 1.00 94.62 96 HIS A O 1
ATOM 755 N N . VAL A 1 97 ? 2.250 4.265 7.664 1.00 93.31 97 VAL A N 1
ATOM 756 C CA . VAL A 1 97 ? 3.323 3.776 8.543 1.00 93.31 97 VAL A CA 1
ATOM 757 C C . VAL A 1 97 ? 3.336 4.584 9.835 1.00 93.31 97 VAL A C 1
ATOM 759 O O . VAL A 1 97 ? 3.689 5.759 9.833 1.00 93.31 97 VAL A O 1
ATOM 762 N N . GLY A 1 98 ? 3.010 3.936 10.953 1.00 91.81 98 GLY A N 1
ATOM 763 C CA . GLY A 1 98 ? 2.932 4.603 12.250 1.00 91.81 98 GLY A CA 1
ATOM 764 C C . GLY A 1 98 ? 2.572 3.666 13.399 1.00 91.81 98 GLY A C 1
ATOM 765 O O . GLY A 1 98 ? 2.297 2.481 13.206 1.00 91.81 98 GLY A O 1
ATOM 766 N N . ALA A 1 99 ? 2.582 4.192 14.624 1.00 91.00 99 ALA A N 1
ATOM 767 C CA . ALA A 1 99 ? 2.150 3.443 15.809 1.00 91.00 99 ALA A CA 1
ATOM 768 C C . ALA A 1 99 ? 0.624 3.221 15.832 1.00 91.00 99 ALA A C 1
ATOM 770 O O . ALA A 1 99 ? 0.148 2.231 16.380 1.00 91.00 99 ALA A O 1
ATOM 771 N N . VAL A 1 100 ? -0.135 4.117 15.197 1.00 90.00 100 VAL A N 1
ATOM 772 C CA . VAL A 1 100 ? -1.601 4.098 15.106 1.00 90.00 100 VAL A CA 1
ATOM 773 C C . VAL A 1 100 ? -2.045 4.336 13.655 1.00 90.00 100 VAL A C 1
ATOM 775 O O . VAL A 1 100 ? -1.252 4.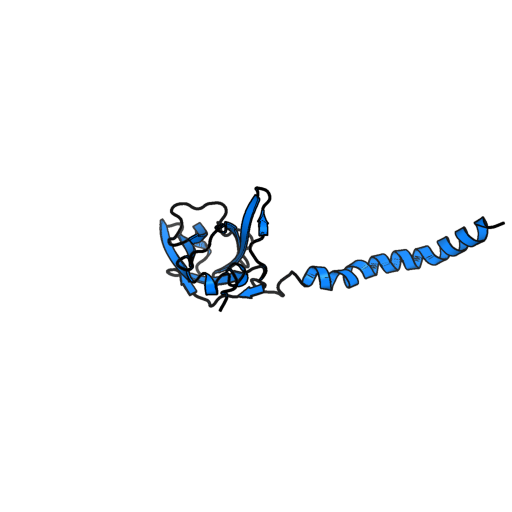867 12.874 1.00 90.00 100 VAL A O 1
ATOM 778 N N . PRO A 1 101 ? -3.279 3.953 13.267 1.00 88.56 101 PRO A N 1
ATOM 779 C CA . PRO A 1 101 ? -3.836 4.335 11.972 1.00 88.56 101 PRO A CA 1
ATOM 780 C C . PRO A 1 101 ? -3.936 5.864 11.819 1.00 88.56 101 PRO A C 1
ATOM 782 O O . PRO A 1 101 ? -4.020 6.571 12.826 1.00 88.56 101 PRO A O 1
ATOM 785 N N . PRO A 1 102 ? -3.977 6.384 10.580 1.00 82.44 102 PRO A N 1
ATOM 786 C CA . PRO A 1 102 ? -4.053 7.818 10.343 1.00 82.44 102 PRO A CA 1
ATOM 787 C C . PRO A 1 102 ? -5.441 8.345 10.725 1.00 82.44 102 PRO A C 1
ATOM 789 O O . PRO A 1 102 ? -6.454 7.692 10.469 1.00 82.44 102 PRO A O 1
ATOM 792 N N . GLU A 1 103 ? -5.496 9.545 11.307 1.00 76.44 103 GLU A N 1
ATOM 793 C CA . GLU A 1 103 ? -6.767 10.216 11.616 1.00 76.44 103 GLU A CA 1
ATOM 794 C C . GLU A 1 103 ? -7.489 10.698 10.349 1.00 76.44 103 GLU A C 1
ATOM 796 O O . GLU A 1 103 ? -8.719 10.754 10.320 1.00 76.44 103 GLU A O 1
ATOM 801 N N . GLN A 1 104 ? -6.735 11.048 9.300 1.00 73.06 104 GLN A N 1
ATOM 802 C CA . GLN A 1 104 ? -7.266 11.496 8.014 1.00 73.06 104 GLN A CA 1
ATOM 803 C C . GLN A 1 104 ? -6.480 10.879 6.847 1.00 73.06 104 GLN A C 1
ATOM 805 O O . GLN A 1 104 ? -5.257 10.769 6.943 1.00 73.06 104 GLN A O 1
ATOM 810 N N . PRO A 1 105 ? -7.155 10.504 5.744 1.00 73.00 105 PRO A N 1
ATOM 811 C CA . PRO A 1 105 ? -6.494 10.062 4.516 1.00 73.00 105 PRO A CA 1
ATOM 812 C C . PRO A 1 105 ? -5.594 11.156 3.920 1.00 73.00 105 PRO A C 1
ATOM 814 O O . PRO A 1 105 ? -6.034 12.300 3.795 1.00 73.00 105 PRO A O 1
ATOM 817 N N . GLY A 1 106 ? -4.376 10.801 3.507 1.00 73.69 106 GLY A N 1
ATOM 818 C CA . GLY A 1 106 ? -3.441 11.670 2.788 1.00 73.69 106 GLY A CA 1
ATOM 819 C C . GLY A 1 106 ? -3.102 11.129 1.394 1.00 73.69 106 GLY A C 1
ATOM 820 O O . GLY A 1 106 ? -3.952 10.581 0.696 1.00 73.69 106 GLY A O 1
ATOM 821 N N . GLU A 1 107 ? -1.841 11.263 0.973 1.00 72.38 107 GLU A N 1
ATOM 822 C CA . GLU A 1 107 ? -1.309 10.713 -0.298 1.00 72.38 107 GLU A CA 1
ATOM 823 C C . GLU A 1 107 ? -1.252 9.175 -0.332 1.00 72.38 107 GLU A C 1
ATOM 825 O O . GLU A 1 107 ? -0.929 8.539 -1.334 1.00 72.38 107 GLU A O 1
ATOM 830 N N . ASP A 1 108 ? -1.615 8.570 0.784 1.00 84.38 108 ASP A N 1
ATOM 831 C CA . ASP A 1 108 ? -1.453 7.179 1.129 1.00 84.38 108 ASP A CA 1
ATOM 832 C C . ASP A 1 108 ? -2.730 6.351 0.855 1.00 84.38 108 ASP A C 1
ATOM 834 O O . ASP A 1 108 ? -2.880 5.201 1.280 1.00 84.38 108 ASP A O 1
ATOM 838 N N . ILE A 1 109 ? -3.650 6.930 0.074 1.00 93.19 109 ILE A N 1
ATOM 839 C CA . ILE A 1 109 ? -4.878 6.304 -0.424 1.00 93.19 109 ILE A CA 1
ATOM 840 C C . ILE A 1 109 ? -4.559 5.289 -1.529 1.00 93.19 109 ILE A C 1
ATOM 842 O O . ILE A 1 109 ? -3.868 5.577 -2.509 1.00 93.19 109 ILE A O 1
ATOM 846 N N . LEU A 1 110 ? -5.160 4.106 -1.418 1.00 93.88 110 LEU A N 1
ATOM 847 C CA . LEU A 1 110 ? -5.158 3.077 -2.449 1.00 93.88 110 LEU A CA 1
ATOM 848 C C . LEU A 1 110 ? -6.001 3.504 -3.659 1.00 93.88 110 LEU A C 1
ATOM 850 O O . LEU A 1 110 ? -7.206 3.728 -3.551 1.00 93.88 110 LEU A O 1
ATOM 854 N N . HIS A 1 111 ? -5.376 3.553 -4.832 1.00 91.88 111 HIS A N 1
ATOM 855 C CA . HIS A 1 111 ? -5.988 4.011 -6.079 1.00 91.88 111 HIS A CA 1
ATOM 856 C C . HIS A 1 111 ? -5.569 3.153 -7.286 1.00 91.88 111 HIS A C 1
ATOM 858 O O . HIS A 1 111 ? -4.695 2.295 -7.197 1.00 91.88 111 HIS A O 1
ATOM 864 N N . GLY A 1 112 ? -6.208 3.364 -8.440 1.00 88.88 112 GLY A N 1
ATOM 865 C CA . GLY A 1 112 ? -5.877 2.670 -9.690 1.00 88.88 112 GLY A CA 1
ATOM 866 C C . GLY A 1 112 ? -6.821 1.514 -10.033 1.00 88.88 112 GLY A C 1
ATOM 867 O O . GLY A 1 112 ? -8.033 1.602 -9.843 1.00 88.88 112 GLY A O 1
ATOM 868 N N . ASN A 1 113 ? -6.279 0.443 -10.617 1.00 85.12 113 ASN A N 1
ATOM 869 C CA . ASN A 1 113 ? -7.076 -0.682 -11.109 1.00 85.12 113 ASN A CA 1
ATOM 870 C C . ASN A 1 113 ? -7.630 -1.505 -9.926 1.00 85.12 113 ASN A C 1
ATOM 872 O O . ASN A 1 113 ? -6.851 -1.916 -9.076 1.00 85.12 113 ASN A O 1
ATOM 876 N N . PRO A 1 114 ? -8.928 -1.855 -9.873 1.00 80.50 114 PRO A N 1
ATOM 877 C CA . PRO A 1 114 ? -9.475 -2.697 -8.802 1.00 80.50 114 PRO A CA 1
ATOM 878 C C . PRO A 1 114 ? -8.794 -4.065 -8.626 1.00 80.50 114 PRO A C 1
ATOM 880 O O . PRO A 1 114 ? -8.841 -4.640 -7.541 1.00 80.50 114 PRO A O 1
ATOM 883 N N . ALA A 1 115 ? -8.174 -4.604 -9.680 1.00 81.19 115 ALA A N 1
ATOM 884 C CA . ALA A 1 115 ? -7.394 -5.840 -9.612 1.00 81.19 115 ALA A CA 1
ATOM 885 C C . ALA A 1 115 ? -6.009 -5.644 -8.966 1.00 81.19 115 ALA A C 1
ATOM 887 O O . ALA A 1 115 ? -5.390 -6.620 -8.539 1.00 81.19 115 ALA A O 1
ATOM 888 N N . ARG A 1 116 ? -5.520 -4.400 -8.912 1.00 87.75 116 ARG A N 1
ATOM 889 C CA . ARG A 1 116 ? -4.226 -3.997 -8.358 1.00 87.75 116 ARG A CA 1
ATOM 890 C C . ARG A 1 116 ? -4.273 -2.511 -7.998 1.00 87.75 116 ARG A C 1
ATOM 892 O O . ARG A 1 116 ? -3.946 -1.651 -8.819 1.00 87.75 116 ARG A O 1
ATOM 899 N N . LEU A 1 117 ? -4.725 -2.231 -6.783 1.00 92.94 117 LEU A N 1
ATOM 900 C CA . LEU A 1 117 ? -4.686 -0.887 -6.223 1.00 92.94 117 LEU A CA 1
ATOM 901 C C . LEU A 1 117 ? -3.259 -0.575 -5.788 1.00 92.94 117 LEU A C 1
ATOM 903 O O . LEU A 1 117 ? -2.543 -1.482 -5.376 1.00 92.94 117 LEU A O 1
ATOM 907 N N . HIS A 1 118 ? -2.868 0.688 -5.852 1.00 93.81 118 HIS A N 1
ATOM 908 C CA . HIS A 1 118 ? -1.544 1.181 -5.500 1.00 93.81 118 HIS A CA 1
ATOM 909 C C . HIS A 1 118 ? -1.637 2.322 -4.493 1.00 93.81 118 HIS A C 1
ATOM 911 O O . HIS A 1 118 ? -2.579 3.105 -4.548 1.00 93.81 118 HIS A O 1
ATOM 917 N N . ALA A 1 119 ? -0.661 2.412 -3.592 1.00 94.38 119 ALA A N 1
ATOM 918 C CA . ALA A 1 119 ? -0.481 3.561 -2.710 1.00 94.38 119 ALA A CA 1
ATOM 919 C C . ALA A 1 119 ? 1.002 3.924 -2.614 1.00 94.38 119 ALA A C 1
ATOM 921 O O . ALA A 1 119 ? 1.865 3.040 -2.541 1.00 94.38 119 ALA A O 1
ATOM 922 N N . HIS A 1 120 ? 1.265 5.227 -2.577 1.00 93.62 120 HIS A N 1
ATOM 923 C CA . HIS A 1 120 ? 2.574 5.811 -2.324 1.00 93.62 120 HIS A CA 1
ATOM 924 C C . HIS A 1 120 ? 2.615 6.193 -0.848 1.00 93.62 120 HIS A C 1
ATOM 926 O O . HIS A 1 120 ? 2.088 7.225 -0.460 1.00 93.62 120 HIS A O 1
ATOM 932 N N . VAL A 1 121 ? 3.148 5.312 -0.001 1.00 93.69 121 VAL A N 1
ATOM 933 C CA . VAL A 1 121 ? 3.025 5.479 1.451 1.00 93.69 121 VAL A CA 1
ATOM 934 C C . VAL A 1 121 ? 4.212 6.287 1.972 1.00 93.69 121 VAL A C 1
ATOM 936 O O . VAL A 1 121 ? 5.349 5.809 1.841 1.00 93.69 121 VAL A O 1
ATOM 939 N N . PRO A 1 122 ? 3.989 7.469 2.582 1.00 92.69 122 PRO A N 1
ATOM 940 C CA . PRO A 1 122 ? 5.045 8.219 3.244 1.00 92.69 122 PRO A CA 1
ATOM 941 C C . PRO A 1 122 ? 5.708 7.366 4.322 1.00 92.69 122 PRO A C 1
ATOM 943 O O . PRO A 1 122 ? 5.047 6.710 5.130 1.00 92.69 122 PRO A O 1
ATOM 946 N N . PHE A 1 123 ? 7.034 7.358 4.318 1.00 91.12 123 PHE A N 1
ATOM 947 C CA . PHE A 1 123 ? 7.843 6.557 5.217 1.00 91.12 123 PHE A CA 1
ATOM 948 C C . PHE A 1 123 ? 8.610 7.480 6.169 1.00 91.12 123 PHE A C 1
ATOM 950 O O . PHE A 1 123 ? 9.316 8.375 5.698 1.00 91.12 123 PHE A O 1
ATOM 957 N N . PRO A 1 124 ? 8.514 7.286 7.495 1.00 88.31 124 PRO A N 1
ATOM 958 C CA . PRO A 1 124 ? 9.206 8.144 8.448 1.00 88.31 124 PRO A CA 1
ATOM 959 C C . PRO A 1 124 ? 10.729 8.059 8.273 1.00 88.31 124 PRO A C 1
ATOM 961 O O . PRO A 1 124 ? 11.281 7.031 7.865 1.00 88.31 124 PRO A O 1
ATOM 964 N N . GLU A 1 125 ? 11.428 9.151 8.591 1.00 83.81 125 GLU A N 1
ATOM 965 C CA . GLU A 1 125 ? 12.897 9.189 8.553 1.00 83.81 125 GLU A CA 1
ATOM 966 C C . GLU A 1 125 ? 13.505 8.190 9.540 1.00 83.81 125 GLU A C 1
ATOM 968 O O . GLU A 1 125 ? 14.428 7.452 9.192 1.00 83.81 125 GLU A O 1
ATOM 973 N N . THR A 1 126 ? 12.918 8.112 10.735 1.00 80.75 126 THR A N 1
ATOM 974 C CA . THR A 1 126 ? 13.350 7.224 11.813 1.00 80.75 126 THR A CA 1
ATOM 975 C C . THR A 1 126 ? 12.299 6.153 12.060 1.00 80.75 126 THR A C 1
ATOM 977 O O . THR A 1 126 ? 11.127 6.464 12.274 1.00 80.75 126 THR A O 1
ATOM 980 N N . VAL A 1 127 ? 12.737 4.893 12.079 1.00 80.94 127 VAL A N 1
ATOM 981 C CA . VAL A 1 127 ? 11.897 3.751 12.446 1.00 80.94 127 VAL A CA 1
ATOM 982 C C . VAL A 1 127 ? 12.286 3.243 13.828 1.00 80.94 127 VAL A C 1
ATOM 984 O O . VAL A 1 127 ? 13.408 2.782 14.025 1.00 80.94 127 VAL A O 1
ATOM 987 N N . THR A 1 128 ? 11.356 3.302 14.777 1.00 73.31 128 THR A N 1
ATOM 988 C CA . THR A 1 128 ? 11.581 2.949 16.194 1.00 73.31 128 THR A CA 1
ATOM 989 C C . THR A 1 128 ? 11.218 1.499 16.538 1.00 73.31 128 THR A C 1
ATOM 991 O O . THR A 1 128 ? 11.512 1.027 17.632 1.00 73.31 128 THR A O 1
ATOM 994 N N . GLY A 1 129 ? 10.648 0.753 15.584 1.00 73.00 129 GLY A N 1
ATOM 995 C CA . GLY A 1 129 ? 10.367 -0.687 15.693 1.00 73.00 129 GLY A CA 1
ATOM 996 C C . GLY A 1 129 ? 9.029 -1.052 16.349 1.00 73.00 129 GLY A C 1
ATOM 997 O O . GLY A 1 129 ? 8.606 -2.200 16.243 1.00 73.00 129 GLY A O 1
ATOM 998 N N . ASP A 1 130 ? 8.348 -0.089 16.964 1.00 81.56 130 ASP A N 1
ATOM 999 C CA . ASP A 1 130 ? 6.970 -0.172 17.469 1.00 81.56 130 ASP A CA 1
ATOM 1000 C C . ASP A 1 130 ? 5.910 0.187 16.409 1.00 81.56 130 ASP A C 1
ATOM 1002 O O . ASP A 1 130 ? 4.724 -0.083 16.585 1.00 81.56 130 ASP A O 1
ATOM 1006 N N . GLN A 1 131 ? 6.334 0.768 15.287 1.00 90.12 131 GLN A N 1
ATOM 1007 C CA . GLN A 1 131 ? 5.462 1.144 14.179 1.00 90.12 131 GLN A CA 1
ATOM 1008 C C . GLN A 1 131 ? 4.987 -0.079 13.379 1.00 90.12 131 GLN A C 1
ATOM 1010 O O . GLN A 1 131 ? 5.706 -1.067 13.192 1.00 90.12 131 GLN A O 1
ATOM 1015 N N . GLY A 1 132 ? 3.772 0.020 12.844 1.00 93.31 132 GLY A N 1
ATOM 1016 C CA . GLY A 1 132 ? 3.202 -0.920 11.888 1.00 93.31 132 GLY A CA 1
ATOM 1017 C C . GLY A 1 132 ? 2.843 -0.237 10.573 1.00 93.31 132 GLY A C 1
ATOM 1018 O O . GLY A 1 132 ? 2.743 0.987 10.495 1.00 93.31 132 GLY A O 1
ATOM 1019 N N . LEU A 1 133 ? 2.632 -1.047 9.538 1.00 94.75 133 LEU A N 1
ATOM 1020 C CA . LEU A 1 133 ? 1.913 -0.626 8.342 1.00 94.75 133 LEU A CA 1
ATOM 1021 C C . LEU A 1 133 ? 0.425 -0.868 8.589 1.00 94.75 133 LEU A C 1
ATOM 1023 O O . LEU A 1 133 ? -0.007 -2.017 8.656 1.00 94.75 133 LEU A O 1
ATOM 1027 N N . TRP A 1 134 ? -0.339 0.199 8.757 1.00 95.50 134 TRP A N 1
ATOM 1028 C CA . TRP A 1 134 ? -1.781 0.180 8.953 1.00 95.50 134 TRP A CA 1
ATOM 1029 C C . TRP A 1 134 ? -2.506 0.207 7.617 1.00 95.50 134 TRP A C 1
ATOM 1031 O O . TRP A 1 134 ? -2.100 0.934 6.721 1.00 95.50 134 TRP A O 1
ATOM 1041 N N . LEU A 1 135 ? -3.596 -0.548 7.509 1.00 95.81 135 LEU A N 1
ATOM 1042 C CA . LEU A 1 135 ? -4.608 -0.407 6.471 1.00 95.81 135 LEU A CA 1
ATOM 1043 C C . LEU A 1 135 ? -5.925 -0.026 7.136 1.00 95.81 135 LEU A C 1
ATOM 1045 O O . LEU A 1 135 ? -6.453 -0.807 7.929 1.00 95.81 135 LEU A O 1
ATOM 1049 N N . THR A 1 136 ? -6.470 1.120 6.749 1.00 95.56 136 THR A N 1
ATOM 1050 C CA . THR A 1 136 ? -7.802 1.578 7.149 1.00 95.56 136 THR A CA 1
ATOM 1051 C C . THR A 1 136 ? -8.732 1.514 5.949 1.00 95.56 136 THR A C 1
ATOM 1053 O O . THR A 1 136 ? -8.391 1.999 4.875 1.00 95.56 136 THR A O 1
ATOM 1056 N N . VAL A 1 137 ? -9.909 0.920 6.121 1.00 94.56 137 VAL A N 1
ATOM 1057 C CA . VAL A 1 137 ? -10.950 0.799 5.099 1.00 94.56 137 VAL A CA 1
ATOM 1058 C C . VAL A 1 137 ? -12.209 1.479 5.611 1.00 94.56 137 VAL A C 1
ATOM 1060 O O . VAL A 1 137 ? -12.755 1.067 6.633 1.00 94.56 137 VAL A O 1
ATOM 1063 N N . GLU A 1 138 ? -12.678 2.487 4.882 1.00 94.00 138 GLU A N 1
ATOM 1064 C CA . GLU A 1 138 ? -13.974 3.127 5.102 1.00 94.00 138 GLU A CA 1
ATOM 1065 C C . GLU A 1 138 ? -14.958 2.647 4.036 1.00 94.00 138 GLU A C 1
ATOM 1067 O O . GLU A 1 138 ? -14.642 2.595 2.841 1.00 94.00 138 GLU A O 1
ATOM 1072 N N . THR A 1 139 ? -16.167 2.308 4.456 1.00 94.38 139 THR A N 1
ATOM 1073 C CA . THR A 1 139 ? -17.255 1.890 3.576 1.00 94.38 139 THR A CA 1
ATOM 1074 C C . THR A 1 139 ? -18.223 3.035 3.272 1.00 94.38 139 THR A C 1
ATOM 1076 O O . THR A 1 139 ? -18.276 4.039 3.975 1.00 94.38 139 THR A O 1
ATOM 1079 N N . TRP A 1 140 ? -19.016 2.905 2.204 1.00 94.31 140 TRP A N 1
ATOM 1080 C CA . TRP A 1 140 ? -19.996 3.932 1.803 1.00 94.31 140 TRP A CA 1
ATOM 1081 C C . TRP A 1 140 ? -21.107 4.188 2.833 1.00 94.31 140 TRP A C 1
ATOM 1083 O O . TRP A 1 140 ? -21.735 5.242 2.797 1.00 94.31 140 TRP A O 1
ATOM 1093 N N . ASP A 1 141 ? -21.349 3.246 3.743 1.00 94.12 141 ASP A N 1
ATOM 1094 C CA . ASP A 1 141 ? -22.263 3.376 4.885 1.00 94.12 141 ASP A CA 1
ATOM 1095 C C . ASP A 1 141 ? -21.587 3.967 6.141 1.00 94.12 141 ASP A C 1
ATOM 1097 O O . ASP A 1 141 ? -22.231 4.094 7.181 1.00 94.12 141 ASP A O 1
ATOM 1101 N N . GLY A 1 142 ? -20.312 4.362 6.048 1.00 92.88 142 GLY A N 1
ATOM 1102 C CA . GLY A 1 142 ? -19.571 5.052 7.105 1.00 92.88 142 GLY A CA 1
ATOM 1103 C C . GLY A 1 142 ? -18.917 4.139 8.145 1.00 92.88 142 GLY A C 1
ATOM 1104 O O . GLY A 1 142 ? -18.421 4.643 9.152 1.00 92.88 142 GLY A O 1
ATOM 1105 N N . GLN A 1 143 ? -18.896 2.815 7.945 1.00 93.69 143 GLN A N 1
ATOM 1106 C CA . GLN A 1 143 ? -18.130 1.925 8.822 1.00 93.69 143 GLN A CA 1
ATOM 1107 C C . GLN A 1 143 ? -16.630 2.033 8.527 1.00 93.69 143 GLN A C 1
ATOM 1109 O O . GLN A 1 143 ? -16.213 2.134 7.374 1.00 93.69 143 GLN A O 1
ATOM 1114 N N . VAL A 1 144 ? -15.813 1.970 9.580 1.00 93.50 144 VAL A N 1
ATOM 1115 C CA . VAL A 1 144 ? -14.351 2.027 9.484 1.00 93.50 144 VAL A CA 1
ATOM 1116 C C . VAL A 1 144 ? -13.754 0.771 10.102 1.00 93.50 144 VAL A C 1
ATOM 1118 O O . VAL A 1 144 ? -14.063 0.411 11.239 1.00 93.50 144 VAL A O 1
ATOM 1121 N N . PHE A 1 145 ? -12.874 0.113 9.355 1.00 94.44 145 PHE A N 1
ATOM 1122 C CA . PHE A 1 145 ? -12.143 -1.073 9.785 1.00 94.44 145 PHE A CA 1
ATOM 1123 C C . PHE A 1 145 ? -10.648 -0.825 9.627 1.00 94.44 145 PHE A C 1
ATOM 1125 O O . PHE A 1 145 ? -10.223 -0.310 8.597 1.00 94.44 145 PHE A O 1
ATOM 1132 N N . ALA A 1 146 ? -9.844 -1.219 10.613 1.00 94.75 146 ALA A N 1
ATOM 1133 C CA . ALA A 1 146 ? -8.397 -1.062 10.553 1.00 94.75 146 ALA A CA 1
ATOM 1134 C C . ALA A 1 146 ? -7.676 -2.344 10.969 1.00 94.75 146 ALA A C 1
ATOM 1136 O O . ALA A 1 146 ? -8.099 -3.036 11.896 1.00 94.75 146 ALA A O 1
ATOM 1137 N N . ILE A 1 147 ? -6.573 -2.638 10.288 1.00 95.50 147 ILE A N 1
ATOM 1138 C CA . ILE A 1 147 ? -5.623 -3.695 10.643 1.00 95.50 147 ILE A CA 1
ATOM 1139 C C . ILE A 1 147 ? -4.200 -3.195 10.444 1.00 95.50 147 ILE A C 1
ATOM 1141 O O . ILE A 1 147 ? -3.982 -2.225 9.722 1.00 95.50 147 ILE A O 1
ATOM 1145 N N . SER A 1 148 ? -3.222 -3.876 11.032 1.00 94.88 148 SER A N 1
ATOM 1146 C CA . SER A 1 148 ? -1.812 -3.576 10.797 1.00 94.88 148 SER A CA 1
ATOM 1147 C C . SER A 1 148 ? -0.967 -4.818 10.584 1.00 94.88 148 SER A C 1
ATOM 1149 O O . SER A 1 148 ? -1.294 -5.911 11.054 1.00 94.88 148 SER A O 1
ATOM 1151 N N . TRP A 1 149 ? 0.149 -4.629 9.885 1.00 94.12 149 TRP A N 1
ATOM 1152 C CA . TRP A 1 149 ? 1.269 -5.560 9.828 1.00 94.12 149 TRP A CA 1
ATOM 1153 C C . TRP A 1 149 ? 2.451 -4.955 10.592 1.00 94.12 149 TRP A C 1
ATOM 1155 O O . TRP A 1 149 ? 2.714 -3.758 10.443 1.00 94.12 149 TRP A O 1
ATOM 1165 N N . PRO A 1 150 ? 3.207 -5.750 11.371 1.00 92.50 150 PRO A N 1
ATOM 1166 C CA . PRO A 1 150 ? 4.472 -5.292 11.937 1.00 92.50 150 PRO A CA 1
ATOM 1167 C C . PRO A 1 150 ? 5.392 -4.780 10.829 1.00 92.50 150 PRO A C 1
ATOM 1169 O O . PRO A 1 150 ? 5.527 -5.428 9.789 1.00 92.50 150 PRO A O 1
ATOM 1172 N N . LEU A 1 151 ? 6.071 -3.652 11.032 1.00 90.75 151 LEU A N 1
ATOM 1173 C CA . LEU A 1 151 ? 6.876 -3.055 9.963 1.00 90.75 151 LEU A CA 1
ATOM 1174 C C . LEU A 1 151 ? 8.066 -3.938 9.541 1.00 90.75 151 LEU A C 1
ATOM 1176 O O . LEU A 1 151 ? 8.442 -3.954 8.374 1.00 90.75 151 LEU A O 1
ATOM 1180 N N . ALA A 1 152 ? 8.588 -4.765 10.453 1.00 87.19 152 ALA A N 1
ATOM 1181 C CA . ALA A 1 152 ? 9.583 -5.796 10.135 1.00 87.19 152 ALA A CA 1
ATOM 1182 C C . ALA A 1 152 ? 9.069 -6.878 9.172 1.00 87.19 152 ALA A C 1
ATOM 1184 O O . ALA A 1 152 ? 9.850 -7.487 8.435 1.00 87.19 152 ALA A O 1
ATOM 1185 N N . GLU A 1 153 ? 7.758 -7.114 9.171 1.00 89.06 153 GLU A N 1
ATOM 1186 C CA . GLU A 1 153 ? 7.089 -7.966 8.198 1.00 89.06 153 GLU A CA 1
ATOM 1187 C C . GLU A 1 153 ? 6.752 -7.177 6.936 1.00 89.06 153 GLU A C 1
ATOM 1189 O O . GLU A 1 153 ? 6.977 -7.698 5.855 1.00 89.06 153 GLU A O 1
ATOM 1194 N N . ALA A 1 154 ? 6.248 -5.948 7.043 1.00 90.56 154 ALA A N 1
ATOM 1195 C CA . ALA A 1 154 ? 5.709 -5.185 5.916 1.00 90.56 154 ALA A CA 1
ATOM 1196 C C . ALA A 1 154 ? 6.761 -4.479 5.046 1.00 90.56 154 ALA A C 1
ATOM 1198 O O . ALA A 1 154 ? 6.521 -4.262 3.865 1.00 90.56 154 ALA A O 1
ATOM 1199 N N . ALA A 1 155 ? 7.913 -4.128 5.617 1.00 87.38 155 ALA A N 1
ATOM 1200 C CA . ALA A 1 155 ? 8.910 -3.272 4.983 1.00 87.38 155 ALA A CA 1
ATOM 1201 C C . ALA A 1 155 ? 10.332 -3.622 5.446 1.00 87.38 155 ALA A C 1
ATOM 1203 O O . ALA A 1 155 ? 11.075 -2.753 5.899 1.00 87.38 155 ALA A O 1
ATOM 1204 N N . ARG A 1 156 ? 10.736 -4.896 5.349 1.00 80.31 156 ARG A N 1
ATOM 1205 C CA . ARG A 1 156 ? 12.019 -5.368 5.910 1.00 80.31 156 ARG A CA 1
ATOM 1206 C C . ARG A 1 156 ? 13.220 -4.546 5.435 1.00 80.31 156 ARG A C 1
ATOM 1208 O O . ARG A 1 156 ? 14.053 -4.176 6.249 1.00 80.31 156 ARG A O 1
ATOM 1215 N N . SER A 1 157 ? 13.284 -4.227 4.145 1.00 79.56 157 SER A N 1
ATOM 1216 C CA . SER A 1 157 ? 14.373 -3.433 3.556 1.00 79.56 157 SER A CA 1
ATOM 1217 C C . SER A 1 157 ? 14.360 -1.951 3.933 1.00 79.56 157 SER A C 1
ATOM 1219 O O . SER A 1 157 ? 15.278 -1.220 3.578 1.00 79.56 157 SER A O 1
ATOM 1221 N N . ALA A 1 158 ? 13.314 -1.485 4.615 1.00 76.69 158 ALA A N 1
ATOM 1222 C CA . ALA A 1 158 ? 13.236 -0.126 5.130 1.00 76.69 158 ALA A CA 1
ATOM 1223 C C . ALA A 1 158 ? 13.793 0.005 6.555 1.00 76.69 158 ALA A C 1
ATOM 1225 O O . ALA A 1 158 ? 13.937 1.128 7.039 1.00 76.69 158 ALA A O 1
ATOM 1226 N N . LEU A 1 159 ? 14.081 -1.115 7.227 1.00 73.75 159 LEU A N 1
ATOM 1227 C CA . LEU A 1 159 ? 14.665 -1.118 8.562 1.00 73.75 159 LEU A CA 1
ATOM 1228 C C . LEU A 1 159 ? 16.192 -0.999 8.486 1.00 73.75 159 LEU A C 1
ATOM 1230 O O . LEU A 1 159 ? 16.792 -1.562 7.569 1.00 73.75 159 LEU A O 1
ATOM 1234 N N . PRO A 1 160 ? 16.834 -0.305 9.444 1.00 66.56 160 PRO A N 1
ATOM 1235 C CA . PRO A 1 160 ? 18.281 -0.377 9.584 1.00 66.56 160 PRO A CA 1
ATOM 1236 C C . PRO A 1 160 ? 18.701 -1.832 9.836 1.00 66.56 160 PRO A C 1
ATOM 1238 O O . PRO A 1 160 ? 18.021 -2.557 10.568 1.00 66.56 160 PRO A O 1
ATOM 1241 N N . GLU A 1 161 ? 19.813 -2.258 9.232 1.00 60.28 161 GLU A N 1
ATOM 1242 C CA . GLU A 1 161 ? 20.456 -3.536 9.557 1.00 60.28 161 GLU A CA 1
ATOM 1243 C C . GLU A 1 161 ? 20.672 -3.564 11.078 1.00 60.28 161 GLU A C 1
ATOM 1245 O O . GLU A 1 161 ? 21.330 -2.678 11.631 1.00 60.28 161 GLU A O 1
ATOM 1250 N N . ARG A 1 162 ? 20.065 -4.529 11.784 1.00 55.41 162 ARG A N 1
ATOM 1251 C CA . ARG A 1 162 ? 20.374 -4.736 13.202 1.00 55.41 162 ARG A CA 1
ATOM 1252 C C . ARG A 1 162 ? 21.834 -5.171 13.260 1.00 55.41 162 ARG A C 1
ATOM 1254 O O . ARG A 1 162 ? 22.144 -6.285 12.861 1.00 55.41 162 ARG A O 1
ATOM 1261 N N . GLY A 1 163 ? 22.712 -4.270 13.694 1.00 49.66 163 GLY A N 1
ATOM 1262 C CA . GLY A 1 163 ? 24.058 -4.645 14.102 1.00 49.66 163 GLY A CA 1
ATOM 1263 C C . GLY A 1 163 ? 23.941 -5.571 15.306 1.00 49.66 163 GLY A C 1
ATOM 1264 O O . GLY A 1 163 ? 23.391 -5.156 16.328 1.00 49.66 163 GLY A O 1
ATOM 1265 N N . ASP A 1 164 ? 24.378 -6.814 15.126 1.00 40.19 164 ASP A N 1
ATOM 1266 C CA . ASP A 1 164 ? 24.626 -7.768 16.209 1.00 40.19 164 ASP A CA 1
ATOM 1267 C C . ASP A 1 164 ? 25.812 -7.317 17.080 1.00 40.19 164 ASP A C 1
ATOM 1269 O O . ASP A 1 164 ? 26.785 -6.748 16.523 1.00 40.19 164 ASP A O 1
#

Secondary structure (DSSP, 8-state):
--HHHHHHHHHHHHHHHHHHHHHHHHHHHHHHHHTS-SSSS-SEEPPPEEETTEEEEEEES-SSPPEE-TTS-EEEEEEEEEPTTSGGGEEEEEEEEESS--SS--TTB-EEETTEEEEEEE--SS--SS-EEEEEEEETTS-EEEEEEEHHHH-GGGSPP---

Sequence (164 aa):
MRDGRWRRLWRRSRYHLNGLVLLAPLALTPVYLADQPVPGLGARVLPERAVGPFTVTLAEVSTAPPRTDHDGGRVKDYAARFCDGGRGRIRTAVLHVGAVPPEQPGEDILHGNPARLHAHVPFPETVTGDQGLWLTVETWDGQVFAISWPLAEAARSALPERGD